Protein AF-A0A925B8D6-F1 (afdb_monomer_lite)

Foldseek 3Di:
DADVPHDDPDDDDDDDPDDDPDDVVCVVVCPPVDPVSDDDPVVDDDPLVVCVVVDVVDDSVRSVVVVVCCVVPPVD

Radius of gyration: 17.51 Å; chains: 1; bounding box: 47×34×38 Å

pLDDT: mean 77.96, std 12.02, range [44.09, 91.56]

Secondary structure (DSSP, 8-state):
--BTTB--S-------S------HHHHHHTTTT-GGG---GGGS--HHHHHHHH-TT--HHHHHHHHHHHHHHS--

Structure (mmCIF, N/CA/C/O backbone):
data_AF-A0A925B8D6-F1
#
_entry.id   AF-A0A925B8D6-F1
#
loop_
_atom_site.group_PDB
_atom_site.id
_atom_site.type_symbol
_atom_site.label_atom_id
_atom_site.label_alt_id
_atom_site.label_comp_id
_atom_site.label_asym_id
_atom_site.label_entity_id
_atom_site.label_seq_id
_atom_site.pdbx_PDB_ins_code
_atom_site.Cartn_x
_atom_site.Cartn_y
_atom_site.Cartn_z
_atom_site.occupancy
_atom_site.B_iso_or_equiv
_atom_site.auth_seq_id
_atom_site.auth_comp_id
_atom_site.auth_asym_id
_atom_site.auth_atom_id
_atom_site.pdbx_PDB_model_num
ATOM 1 N N . ALA A 1 1 ? -23.524 14.376 10.103 1.00 62.78 1 ALA A N 1
ATOM 2 C CA . ALA A 1 1 ? -23.834 12.999 9.665 1.00 62.78 1 ALA A CA 1
ATOM 3 C C . ALA A 1 1 ? -23.894 12.084 10.885 1.00 62.78 1 ALA A C 1
ATOM 5 O O . ALA A 1 1 ? -23.074 12.247 11.782 1.00 62.78 1 ALA A O 1
ATOM 6 N N . ALA A 1 2 ? -24.868 11.173 10.948 1.00 60.75 2 ALA A N 1
ATOM 7 C CA . ALA A 1 2 ? -24.937 10.144 11.986 1.00 60.75 2 ALA A CA 1
ATOM 8 C C . ALA A 1 2 ? -24.208 8.886 11.495 1.00 60.75 2 ALA A C 1
ATOM 10 O O . ALA A 1 2 ? -24.425 8.455 10.365 1.00 60.75 2 ALA A O 1
ATOM 11 N N . VAL A 1 3 ? -23.356 8.296 12.330 1.00 64.25 3 VAL A N 1
ATOM 12 C CA . VAL A 1 3 ? -22.673 7.036 12.009 1.00 64.25 3 VAL A CA 1
ATOM 13 C C . VAL A 1 3 ? -23.557 5.910 12.533 1.00 64.25 3 VAL A C 1
ATOM 15 O O . VAL A 1 3 ? -23.863 5.874 13.725 1.00 64.25 3 VAL A O 1
ATOM 18 N N . ALA A 1 4 ? -24.031 5.038 11.639 1.00 74.44 4 ALA A N 1
ATOM 19 C CA . ALA A 1 4 ? -24.982 3.967 11.967 1.00 74.44 4 ALA A CA 1
ATOM 20 C C . ALA A 1 4 ? -26.224 4.460 12.748 1.00 74.44 4 ALA A C 1
ATOM 22 O O . ALA A 1 4 ? -26.658 3.846 13.721 1.00 74.44 4 ALA A O 1
ATOM 23 N N . GLY A 1 5 ? -26.774 5.615 12.357 1.00 85.50 5 GLY A N 1
ATOM 24 C CA . GLY A 1 5 ? -27.986 6.175 12.968 1.00 85.50 5 GLY A CA 1
ATOM 25 C C . GLY A 1 5 ? -27.792 6.817 14.347 1.00 85.50 5 GLY A C 1
ATOM 26 O O . GLY A 1 5 ? -28.770 7.255 14.946 1.00 85.50 5 GLY A O 1
ATOM 27 N N . LYS A 1 6 ? -26.556 6.926 14.855 1.00 78.38 6 LYS A N 1
ATOM 28 C CA . LYS A 1 6 ? -26.250 7.649 16.100 1.00 78.38 6 LYS A CA 1
ATOM 29 C C . LYS A 1 6 ? -25.367 8.864 15.834 1.00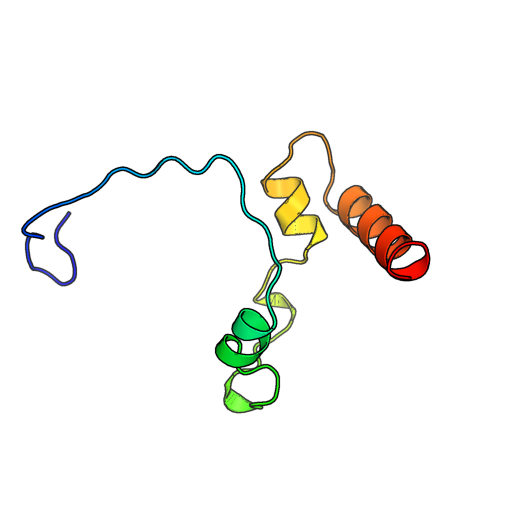 78.38 6 LYS A C 1
ATOM 31 O O . LYS A 1 6 ? -24.420 8.805 15.048 1.00 78.38 6 LYS A O 1
ATOM 36 N N . ALA A 1 7 ? -25.676 9.970 16.508 1.00 87.88 7 ALA A N 1
ATOM 37 C CA . ALA A 1 7 ? -24.835 11.158 16.471 1.00 87.88 7 ALA A CA 1
ATOM 38 C C . ALA A 1 7 ? -23.524 10.882 17.234 1.00 87.88 7 ALA A C 1
ATOM 40 O O . ALA A 1 7 ? -23.577 10.478 18.402 1.00 87.88 7 ALA A O 1
ATOM 41 N N . PRO A 1 8 ? -22.352 11.057 16.598 1.00 85.75 8 PRO A N 1
ATOM 42 C CA . PRO A 1 8 ? -21.081 10.888 17.284 1.00 85.75 8 PRO A CA 1
ATOM 43 C C . PRO A 1 8 ? -20.917 11.980 18.346 1.00 85.75 8 PRO A C 1
ATOM 45 O O . PRO A 1 8 ? -21.289 13.131 18.133 1.00 85.75 8 PRO A O 1
ATOM 48 N N . LYS A 1 9 ? -20.362 11.609 19.505 1.00 89.19 9 LYS A N 1
ATOM 49 C CA . LYS A 1 9 ? -20.169 12.542 20.629 1.00 89.19 9 LYS A CA 1
ATOM 50 C C . LYS A 1 9 ? -19.116 13.612 20.329 1.00 89.19 9 LYS A C 1
ATOM 52 O O . LYS A 1 9 ? -19.167 14.688 20.911 1.00 89.19 9 LYS A O 1
ATOM 57 N N . THR A 1 10 ? -18.176 13.310 19.440 1.00 86.12 10 THR A N 1
ATOM 58 C CA . THR A 1 10 ? -17.104 14.199 18.989 1.00 86.12 10 THR A CA 1
ATOM 59 C C . THR A 1 10 ? -16.732 13.865 17.542 1.00 86.12 10 THR A C 1
ATOM 61 O O . THR A 1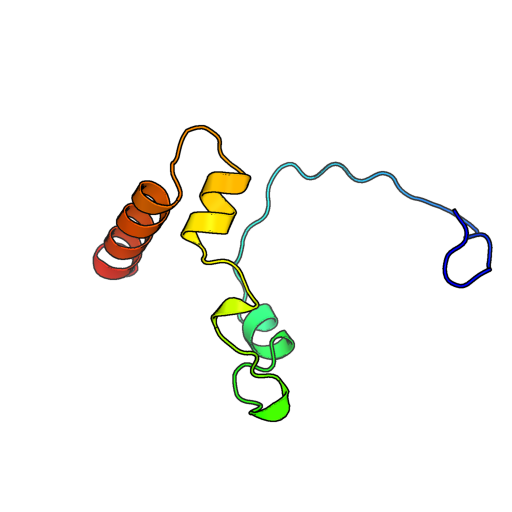 10 ? -17.019 12.769 17.055 1.00 86.12 10 THR A O 1
ATOM 64 N N . GLY A 1 11 ? -16.094 14.810 16.852 1.00 87.19 11 GLY A N 1
ATOM 65 C CA . GLY A 1 11 ? -15.513 14.622 15.523 1.00 87.19 11 GLY A CA 1
ATOM 66 C C . GLY A 1 11 ? -14.145 15.297 15.446 1.00 87.19 11 GLY A C 1
ATOM 67 O O . GLY A 1 11 ? -13.867 16.209 16.222 1.00 87.19 11 GLY A O 1
ATOM 68 N N . MET A 1 12 ? -13.296 14.835 14.532 1.00 83.81 12 MET A N 1
ATOM 69 C CA . MET A 1 12 ? -11.967 15.393 14.285 1.00 83.81 12 MET A CA 1
ATOM 70 C C . MET A 1 12 ? -11.807 15.647 12.788 1.00 83.81 12 MET A C 1
ATOM 72 O O . MET A 1 12 ? -12.204 14.807 11.980 1.00 83.81 12 MET A O 1
ATOM 76 N N . LEU A 1 13 ? -11.232 16.796 12.438 1.00 86.38 13 LEU A N 1
ATOM 77 C CA . LEU A 1 13 ? -10.786 17.104 11.085 1.00 86.38 13 LEU A CA 1
ATOM 78 C C . LEU A 1 13 ? -9.294 16.785 11.008 1.00 86.38 13 LEU A C 1
ATOM 80 O O . LEU A 1 13 ? -8.531 17.253 11.851 1.00 86.38 13 LEU A O 1
ATOM 84 N N . ILE A 1 14 ? -8.905 15.962 10.041 1.00 84.50 14 ILE A N 1
ATOM 85 C CA . ILE A 1 14 ? -7.520 15.537 9.848 1.00 84.50 14 ILE A CA 1
ATOM 86 C C . ILE A 1 14 ? -7.096 16.004 8.464 1.00 84.50 14 ILE A C 1
ATOM 88 O O . ILE A 1 14 ? -7.786 15.700 7.491 1.00 84.50 14 ILE A O 1
ATOM 92 N N . ASP A 1 15 ? -5.974 16.713 8.407 1.00 84.00 15 ASP A N 1
ATOM 93 C CA . ASP A 1 15 ? -5.252 16.989 7.170 1.00 84.00 15 ASP A CA 1
ATOM 94 C C . ASP A 1 15 ? -4.039 16.058 7.095 1.00 84.00 15 ASP A C 1
ATOM 96 O O . ASP A 1 15 ? -3.393 15.791 8.112 1.00 84.00 15 ASP A O 1
ATOM 100 N N . ILE A 1 16 ? -3.791 15.483 5.922 1.00 82.69 16 ILE A N 1
ATOM 101 C CA . ILE A 1 16 ? -2.764 14.455 5.729 1.00 82.69 16 ILE A CA 1
ATOM 102 C C . ILE A 1 16 ? -1.716 15.021 4.780 1.00 82.69 16 ILE A C 1
ATOM 104 O O . ILE A 1 16 ? -1.989 15.183 3.596 1.00 82.69 16 ILE A O 1
ATOM 108 N N . GLU A 1 17 ? -0.514 15.271 5.296 1.00 78.19 17 GLU A N 1
ATOM 109 C CA . GLU A 1 17 ? 0.592 15.818 4.501 1.00 78.19 17 GLU A CA 1
ATOM 110 C C . GLU A 1 17 ? 1.273 14.739 3.643 1.00 78.19 17 GLU A C 1
ATOM 112 O O . GLU A 1 17 ? 1.538 14.966 2.466 1.00 78.19 17 GLU A O 1
ATOM 117 N N . GLU A 1 18 ? 1.509 13.537 4.188 1.00 56.06 18 GLU A N 1
ATOM 118 C CA . GLU A 1 18 ? 2.170 12.438 3.469 1.00 56.06 18 GLU A CA 1
ATOM 119 C C . GLU A 1 18 ? 1.659 11.056 3.921 1.00 56.06 18 GLU A C 1
ATOM 121 O O . GLU A 1 18 ? 1.358 10.831 5.098 1.00 56.06 18 GLU A O 1
ATOM 126 N N . VAL A 1 19 ? 1.595 10.089 2.994 1.00 62.25 19 VAL A N 1
ATOM 127 C CA . VAL A 1 19 ? 1.243 8.686 3.280 1.00 62.25 19 VAL A CA 1
ATOM 128 C C . VAL A 1 19 ? 2.284 7.754 2.670 1.00 62.25 19 VAL A C 1
ATOM 130 O O . VAL A 1 19 ? 2.446 7.689 1.456 1.00 62.25 19 VAL A O 1
ATOM 133 N N . PHE A 1 20 ? 2.946 6.964 3.516 1.00 59.47 20 PHE A N 1
ATOM 134 C CA . PHE A 1 20 ? 3.923 5.968 3.080 1.00 59.47 20 PHE A CA 1
ATOM 135 C C . PHE A 1 20 ? 3.363 4.547 3.195 1.00 59.47 20 PHE A C 1
ATOM 137 O O . PHE A 1 20 ? 2.912 4.115 4.259 1.00 59.47 20 PHE A O 1
ATOM 144 N N . PHE A 1 21 ? 3.473 3.761 2.122 1.00 52.91 21 PHE A N 1
ATOM 145 C CA . PHE A 1 21 ? 3.148 2.332 2.133 1.00 52.91 21 PHE A CA 1
ATOM 146 C C . PHE A 1 21 ? 4.331 1.485 2.609 1.00 52.91 21 PHE A C 1
ATOM 148 O O . PHE A 1 21 ? 4.894 0.703 1.848 1.00 52.91 21 PHE A O 1
ATOM 155 N N . HIS A 1 22 ? 4.702 1.580 3.886 1.00 52.03 22 HIS A N 1
ATOM 156 C CA . HIS A 1 22 ? 5.743 0.716 4.448 1.00 52.03 22 HIS A CA 1
ATOM 157 C C . HIS A 1 22 ? 5.395 0.217 5.848 1.00 52.03 22 HIS A C 1
ATOM 159 O O . HIS A 1 22 ? 5.534 0.939 6.827 1.00 52.03 22 HIS A O 1
ATOM 165 N N . CYS A 1 23 ? 5.000 -1.058 5.958 1.00 58.28 23 CYS A N 1
ATOM 166 C CA . CYS A 1 23 ? 5.313 -1.891 7.124 1.00 58.28 23 CYS A CA 1
ATOM 167 C C . CYS A 1 23 ? 4.906 -3.351 6.873 1.00 58.28 23 CYS A C 1
ATOM 169 O O . CYS A 1 23 ? 3.807 -3.613 6.384 1.00 58.28 23 CYS A O 1
ATOM 171 N N . ALA A 1 24 ? 5.695 -4.314 7.354 1.00 53.56 24 ALA A N 1
ATOM 172 C CA . ALA A 1 24 ? 5.309 -5.730 7.432 1.00 53.56 24 ALA A CA 1
ATOM 173 C C . ALA A 1 24 ? 3.963 -5.962 8.166 1.00 53.56 24 ALA A C 1
ATOM 175 O O . ALA A 1 24 ? 3.257 -6.940 7.918 1.00 53.56 24 ALA A O 1
ATOM 176 N N . LYS A 1 25 ? 3.542 -5.024 9.030 1.00 54.34 25 LYS A N 1
ATOM 177 C CA . LYS A 1 25 ? 2.210 -5.035 9.661 1.00 54.34 25 LYS A CA 1
ATOM 178 C C . LYS A 1 25 ? 1.067 -4.857 8.651 1.00 54.34 25 LYS A C 1
ATOM 180 O O . LYS A 1 25 ? -0.015 -5.384 8.893 1.00 54.34 25 LYS A O 1
ATOM 185 N N . ALA A 1 26 ? 1.283 -4.152 7.537 1.00 65.62 26 ALA A N 1
ATOM 186 C CA . ALA A 1 26 ? 0.303 -4.034 6.457 1.00 65.62 26 ALA A CA 1
ATOM 187 C C . ALA A 1 26 ? 0.106 -5.380 5.751 1.00 65.62 26 ALA A C 1
ATOM 189 O O . ALA A 1 26 ? -1.032 -5.802 5.598 1.00 65.62 26 ALA A O 1
ATOM 190 N N . ILE A 1 27 ? 1.191 -6.110 5.467 1.00 62.75 27 ILE A N 1
ATOM 191 C CA . ILE A 1 27 ? 1.145 -7.474 4.909 1.00 62.75 27 ILE A CA 1
ATOM 192 C C . ILE A 1 27 ? 0.342 -8.416 5.821 1.00 62.75 27 ILE A C 1
ATOM 194 O O . ILE A 1 27 ? -0.549 -9.121 5.352 1.00 62.75 27 ILE A O 1
ATOM 198 N N . ARG A 1 28 ? 0.592 -8.384 7.142 1.00 61.44 28 ARG A N 1
ATOM 199 C CA . ARG A 1 28 ? -0.151 -9.217 8.108 1.00 61.44 28 ARG A CA 1
ATOM 200 C C . ARG A 1 28 ? -1.639 -8.848 8.190 1.00 61.44 28 ARG A C 1
ATOM 202 O O . ARG A 1 28 ? -2.472 -9.742 8.297 1.00 61.44 28 ARG A O 1
ATOM 209 N N . ARG A 1 29 ? -1.990 -7.556 8.147 1.00 66.19 29 ARG A N 1
ATOM 210 C CA . ARG A 1 29 ? -3.393 -7.091 8.173 1.00 66.19 29 ARG A CA 1
ATOM 211 C C . ARG A 1 29 ? -4.129 -7.323 6.855 1.00 66.19 29 ARG A C 1
ATOM 213 O O . ARG A 1 29 ? -5.325 -7.581 6.894 1.00 66.19 29 ARG A O 1
ATOM 220 N N . ALA A 1 30 ? -3.420 -7.269 5.731 1.00 70.31 30 ALA A N 1
ATOM 221 C CA . ALA A 1 30 ? -3.966 -7.513 4.400 1.00 70.31 30 ALA A CA 1
ATOM 222 C C . ALA A 1 30 ? -4.303 -8.991 4.150 1.00 70.31 30 ALA A C 1
ATOM 224 O O . AL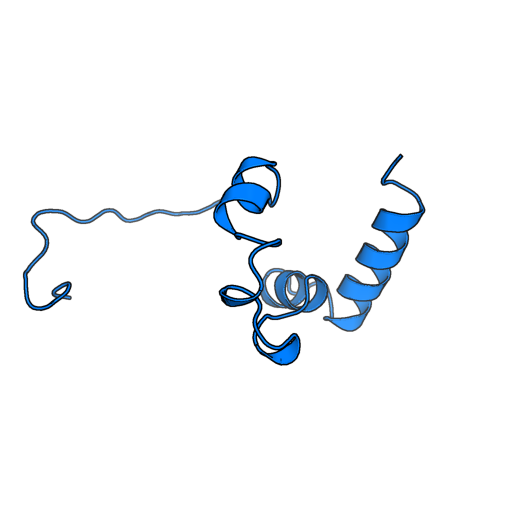A A 1 30 ? -4.921 -9.293 3.139 1.00 70.31 30 ALA A O 1
ATOM 225 N N . ARG A 1 31 ? -3.908 -9.904 5.057 1.00 78.19 31 ARG A N 1
ATOM 226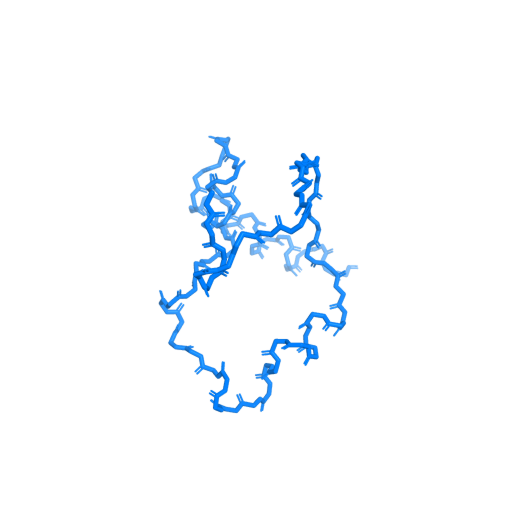 C CA . ARG A 1 31 ? -4.162 -11.351 4.952 1.00 78.19 31 ARG A CA 1
ATOM 227 C C . ARG A 1 31 ? -3.772 -11.916 3.580 1.00 78.19 31 ARG A C 1
ATOM 229 O O . ARG A 1 31 ? -4.466 -12.774 3.058 1.00 78.19 31 ARG A O 1
ATOM 236 N N . LEU A 1 32 ? -2.650 -11.462 3.012 1.00 72.44 32 LEU A N 1
ATOM 237 C CA . LEU A 1 32 ? -2.262 -11.784 1.627 1.00 72.44 32 LEU A CA 1
ATOM 238 C C . LEU A 1 32 ? -2.217 -13.295 1.318 1.00 72.44 32 LEU A C 1
ATOM 240 O O . LEU A 1 32 ? -2.393 -13.697 0.171 1.00 72.44 32 LEU A O 1
ATOM 244 N N . TRP A 1 33 ? -2.000 -14.124 2.344 1.00 79.25 33 TRP A N 1
ATOM 245 C CA . TRP A 1 33 ? -1.915 -15.582 2.242 1.00 79.25 33 TRP A CA 1
ATOM 246 C C . TRP A 1 33 ? -3.229 -16.327 2.527 1.00 79.25 33 TRP A C 1
ATOM 248 O O . TRP A 1 33 ? -3.246 -17.547 2.422 1.00 79.25 33 TRP A O 1
ATOM 258 N N . ASP A 1 34 ? -4.304 -15.633 2.914 1.00 84.38 34 ASP A N 1
ATOM 259 C CA . ASP A 1 34 ? -5.639 -16.212 3.100 1.00 84.38 34 ASP A CA 1
ATOM 260 C C . ASP A 1 34 ? -6.393 -16.164 1.761 1.00 84.38 34 ASP A C 1
ATOM 262 O O . ASP A 1 34 ? -6.742 -15.067 1.313 1.00 84.38 34 ASP A O 1
ATOM 266 N N . PRO A 1 35 ? -6.671 -17.309 1.106 1.00 85.06 35 PRO A N 1
ATOM 267 C CA . PRO A 1 35 ? -7.368 -17.325 -0.178 1.00 85.06 35 PRO A CA 1
ATOM 268 C C . PRO A 1 35 ? -8.748 -16.663 -0.120 1.00 85.06 35 PRO A C 1
ATOM 270 O O . PRO A 1 35 ? -9.181 -16.075 -1.104 1.00 85.06 35 PRO A O 1
ATOM 273 N N . ALA A 1 36 ? -9.423 -16.697 1.035 1.00 87.38 36 ALA A N 1
ATOM 274 C CA . ALA A 1 36 ? -10.731 -16.067 1.200 1.00 87.38 36 ALA A CA 1
ATOM 275 C C . ALA A 1 36 ? -10.662 -14.529 1.229 1.00 87.38 36 ALA A C 1
ATOM 277 O O . ALA A 1 36 ? -11.683 -13.866 1.060 1.00 87.38 36 ALA A O 1
ATOM 278 N N . ALA A 1 37 ? -9.477 -13.955 1.458 1.00 81.81 37 ALA A N 1
ATOM 279 C CA . ALA A 1 37 ? -9.239 -12.514 1.430 1.00 81.81 37 ALA A CA 1
ATOM 280 C C . ALA A 1 37 ? -8.731 -12.015 0.064 1.00 81.81 37 ALA A C 1
ATOM 282 O O . ALA A 1 37 ? -8.573 -10.807 -0.120 1.00 81.81 37 ALA A O 1
ATOM 283 N N . GLN A 1 38 ? -8.462 -12.918 -0.885 1.00 83.81 38 GLN A N 1
ATOM 284 C CA . GLN A 1 38 ? -8.027 -12.550 -2.228 1.00 83.81 38 GLN A CA 1
ATOM 285 C C . GLN A 1 38 ? -9.225 -12.059 -3.041 1.00 83.81 38 GLN A C 1
ATOM 287 O O . GLN A 1 38 ? -10.277 -12.692 -3.087 1.00 83.81 38 GLN A O 1
ATOM 292 N N . VAL A 1 39 ? -9.055 -10.906 -3.677 1.00 84.88 39 VAL A N 1
ATOM 293 C CA . VAL A 1 39 ? -10.047 -10.311 -4.575 1.00 84.88 39 VAL A CA 1
ATOM 294 C C . VAL A 1 39 ? -9.518 -10.349 -5.999 1.00 84.88 39 VAL A C 1
ATOM 296 O O . VAL A 1 39 ? -8.305 -10.380 -6.217 1.00 84.88 39 VAL A O 1
ATOM 299 N N . GLU A 1 40 ? -10.426 -10.308 -6.971 1.00 87.50 40 GLU A N 1
ATOM 300 C CA . GLU A 1 40 ? -10.055 -10.179 -8.378 1.00 87.50 40 GLU A CA 1
ATOM 301 C C . GLU A 1 40 ? -9.141 -8.967 -8.590 1.00 87.50 40 GLU A C 1
ATOM 303 O O . GLU A 1 40 ? -9.369 -7.887 -8.038 1.00 87.50 40 GLU A O 1
ATOM 308 N N . ARG A 1 41 ? -8.093 -9.128 -9.410 1.00 81.69 41 ARG A N 1
ATOM 309 C CA . ARG A 1 41 ? -7.057 -8.094 -9.588 1.00 81.69 41 ARG A CA 1
ATOM 310 C C . ARG A 1 41 ? -7.628 -6.760 -10.076 1.00 81.69 41 ARG A C 1
ATOM 312 O O . ARG A 1 41 ? -7.050 -5.716 -9.780 1.00 81.69 41 ARG A O 1
ATOM 319 N N . SER A 1 42 ? -8.739 -6.799 -10.803 1.00 85.25 42 SER A N 1
ATOM 320 C CA . SER A 1 42 ? -9.464 -5.634 -11.316 1.00 85.25 42 SER A CA 1
ATOM 321 C C . SER A 1 42 ? -10.167 -4.810 -10.234 1.00 85.25 42 SER A C 1
ATOM 323 O O . SER A 1 42 ? -10.506 -3.658 -10.484 1.00 85.25 42 SER A O 1
ATOM 325 N N . VAL A 1 43 ? -10.384 -5.367 -9.039 1.00 86.94 43 VAL A N 1
ATOM 326 C CA . VAL A 1 43 ? -11.122 -4.703 -7.952 1.00 86.94 43 VAL A CA 1
ATOM 327 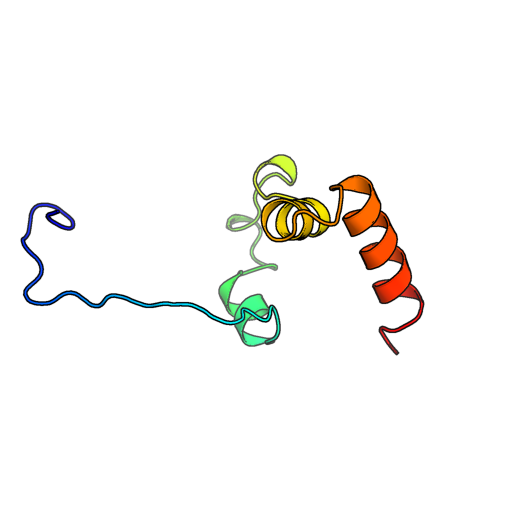C C . VAL A 1 43 ? -10.279 -3.626 -7.269 1.00 86.94 43 VAL A C 1
ATOM 329 O O . VAL A 1 43 ? -10.829 -2.661 -6.742 1.00 86.94 43 VAL A O 1
ATOM 332 N N . PHE A 1 44 ? -8.951 -3.769 -7.276 1.00 83.44 44 PHE A N 1
ATOM 333 C CA . PHE A 1 44 ? -8.039 -2.813 -6.652 1.00 83.44 44 PHE A CA 1
ATOM 334 C C . PHE A 1 44 ? -7.189 -2.092 -7.711 1.00 83.44 44 PHE A C 1
ATOM 336 O O . PHE A 1 44 ? -6.618 -2.759 -8.583 1.00 83.44 44 PHE A O 1
ATOM 343 N N . PRO A 1 45 ? -7.067 -0.752 -7.654 1.00 86.88 45 PRO A N 1
ATOM 344 C CA . PRO A 1 45 ? -6.287 0.001 -8.629 1.00 86.88 45 PRO A CA 1
ATOM 345 C C . PRO A 1 45 ? -4.811 -0.404 -8.601 1.00 86.88 45 PRO A C 1
ATOM 347 O O . PRO A 1 45 ? -4.287 -0.913 -7.607 1.00 86.88 45 PRO A O 1
ATOM 350 N N . THR A 1 46 ? -4.122 -0.209 -9.722 1.00 86.25 46 THR A N 1
ATOM 351 C CA . THR A 1 46 ? -2.676 -0.434 -9.771 1.00 86.25 46 THR A CA 1
ATOM 352 C C . THR A 1 46 ? -1.954 0.632 -8.944 1.00 86.25 46 THR A C 1
ATOM 354 O O . THR A 1 46 ? -2.493 1.703 -8.669 1.00 86.25 46 THR A O 1
ATOM 357 N N . MET A 1 47 ? -0.715 0.363 -8.532 1.00 82.75 47 MET A N 1
ATOM 358 C CA . MET A 1 47 ? 0.064 1.382 -7.823 1.00 82.75 47 MET A CA 1
ATOM 359 C C . MET A 1 47 ? 0.341 2.600 -8.721 1.00 82.75 47 MET A C 1
ATOM 361 O O . MET A 1 47 ? 0.341 3.722 -8.229 1.00 82.75 47 MET A O 1
ATOM 365 N N . GLY A 1 48 ? 0.509 2.403 -10.035 1.00 85.75 48 GLY A N 1
ATOM 366 C CA . GLY A 1 48 ? 0.649 3.515 -10.976 1.00 85.75 48 GLY A CA 1
ATOM 367 C C . GLY A 1 48 ? -0.623 4.353 -11.074 1.00 85.75 48 GLY A C 1
ATOM 368 O O . GLY A 1 48 ? -0.536 5.577 -11.045 1.00 85.75 48 GLY A O 1
ATOM 369 N N . ARG A 1 49 ? -1.798 3.708 -11.058 1.00 87.75 49 ARG A N 1
ATOM 370 C CA . ARG A 1 49 ? -3.091 4.395 -10.982 1.00 87.75 49 ARG A CA 1
ATOM 371 C C . ARG A 1 49 ? -3.213 5.247 -9.726 1.00 87.75 49 ARG A C 1
ATOM 373 O O . ARG A 1 49 ? -3.547 6.419 -9.820 1.00 87.75 49 ARG A O 1
ATOM 380 N N . ILE A 1 50 ? -2.907 4.664 -8.565 1.00 88.81 50 ILE A N 1
ATOM 381 C CA . ILE A 1 50 ? -2.965 5.369 -7.276 1.00 88.81 50 ILE A CA 1
ATOM 382 C C . ILE A 1 50 ? -2.043 6.595 -7.293 1.00 88.81 50 ILE A C 1
ATOM 384 O O . ILE A 1 50 ? -2.443 7.660 -6.835 1.00 88.81 50 ILE A O 1
ATOM 388 N N . ILE A 1 51 ? -0.829 6.460 -7.836 1.00 86.12 51 ILE A N 1
ATOM 389 C CA . ILE A 1 51 ? 0.129 7.569 -7.932 1.00 86.12 51 ILE A CA 1
ATOM 390 C C . ILE A 1 51 ? -0.370 8.655 -8.886 1.00 86.12 51 ILE A C 1
ATOM 392 O O . ILE A 1 51 ? -0.316 9.824 -8.523 1.00 86.12 51 ILE A O 1
ATOM 396 N N . ALA A 1 52 ? -0.864 8.291 -10.071 1.00 88.44 52 ALA A N 1
ATOM 397 C CA . ALA A 1 52 ? -1.391 9.249 -11.042 1.00 88.44 52 ALA A CA 1
ATOM 398 C C . ALA A 1 52 ? -2.626 9.999 -10.509 1.00 88.44 52 ALA A C 1
ATOM 400 O O . ALA A 1 52 ? -2.737 11.209 -10.678 1.00 88.44 52 ALA A O 1
ATOM 401 N N . ASP A 1 53 ? -3.523 9.313 -9.792 1.00 88.00 53 ASP A N 1
ATOM 402 C CA . ASP A 1 53 ? -4.695 9.949 -9.173 1.00 88.00 53 ASP A CA 1
ATOM 403 C C . ASP A 1 53 ? -4.302 10.945 -8.060 1.00 88.00 53 ASP A C 1
ATOM 405 O O . ASP A 1 53 ? -5.036 11.893 -7.786 1.00 88.00 53 ASP A O 1
ATOM 409 N N . GLN A 1 54 ? -3.149 10.746 -7.411 1.00 85.00 54 GLN A N 1
ATOM 410 C CA . GLN A 1 54 ? -2.639 11.618 -6.345 1.00 85.00 54 GLN A CA 1
ATOM 411 C C . GLN A 1 54 ? -1.665 12.691 -6.844 1.00 85.00 54 GLN A C 1
ATOM 413 O O . GLN A 1 54 ? -1.357 13.626 -6.106 1.00 85.00 54 GLN A O 1
ATOM 418 N N . ASN A 1 55 ? -1.154 12.557 -8.067 1.00 81.75 55 ASN A N 1
ATOM 419 C CA . ASN A 1 55 ? -0.098 13.404 -8.590 1.00 81.75 55 ASN A CA 1
ATOM 420 C C . ASN A 1 55 ? -0.345 13.721 -10.068 1.00 81.75 55 ASN A C 1
ATOM 422 O O . ASN A 1 55 ? -0.137 12.882 -10.943 1.00 81.75 55 ASN A O 1
ATOM 426 N N . ALA A 1 56 ? -0.754 14.963 -10.332 1.00 79.00 56 ALA A N 1
ATOM 427 C CA . ALA A 1 56 ? -1.115 15.434 -11.667 1.00 79.00 56 ALA A CA 1
ATOM 428 C C . ALA A 1 56 ? 0.056 15.439 -12.671 1.00 79.00 56 ALA A C 1
ATOM 430 O O . ALA A 1 56 ? -0.180 15.569 -13.871 1.00 79.00 56 ALA A O 1
ATOM 431 N N . ASP A 1 57 ? 1.298 15.276 -12.203 1.00 86.50 57 ASP A N 1
ATOM 432 C CA . ASP A 1 57 ? 2.496 15.264 -13.049 1.00 86.50 57 ASP A CA 1
ATOM 433 C C . ASP A 1 57 ? 2.744 13.910 -13.737 1.00 86.50 57 ASP A C 1
ATOM 435 O O . ASP A 1 57 ? 3.673 13.785 -14.540 1.00 86.50 57 ASP A O 1
ATOM 439 N N . TYR A 1 58 ? 1.949 12.880 -13.425 1.00 84.75 58 TYR A N 1
ATOM 440 C CA . TYR A 1 58 ? 2.121 11.536 -13.972 1.00 84.75 58 TYR A CA 1
ATOM 441 C C . TYR A 1 58 ? 0.843 11.009 -14.611 1.00 84.75 58 TYR A C 1
ATOM 443 O O . TYR A 1 58 ? -0.216 10.993 -13.988 1.00 84.75 58 TYR A O 1
ATOM 451 N N . THR A 1 59 ? 0.957 10.459 -15.822 1.00 91.56 59 THR A N 1
ATOM 452 C CA . THR A 1 59 ? -0.050 9.505 -16.295 1.00 91.56 59 THR A CA 1
ATOM 453 C C . THR A 1 59 ? 0.110 8.169 -15.567 1.00 91.56 59 THR A C 1
ATOM 455 O O . THR A 1 59 ? 1.183 7.838 -15.052 1.00 91.56 59 THR A O 1
ATOM 458 N N . GLU A 1 60 ? -0.960 7.371 -15.542 1.00 89.69 60 GLU A N 1
ATOM 459 C CA . GLU A 1 60 ? -0.939 6.009 -14.993 1.00 89.69 60 GLU A CA 1
ATOM 460 C C . GLU A 1 60 ? 0.167 5.160 -15.638 1.00 89.69 60 GLU A C 1
ATOM 462 O O . GLU A 1 60 ? 0.946 4.529 -14.928 1.00 89.69 60 GLU A O 1
ATOM 467 N N . GLU A 1 61 ? 0.306 5.224 -16.966 1.00 91.56 61 GLU A N 1
ATOM 468 C CA . GLU A 1 61 ? 1.325 4.482 -17.717 1.00 91.56 61 GLU A CA 1
ATOM 469 C C . GLU A 1 61 ? 2.752 4.894 -17.318 1.00 91.56 61 GLU A C 1
ATOM 471 O O . GLU A 1 61 ? 3.624 4.050 -17.085 1.00 91.56 61 GLU A O 1
ATOM 476 N N . GLU A 1 62 ? 3.010 6.195 -17.178 1.00 90.81 62 GLU A N 1
ATOM 477 C CA . GLU A 1 62 ? 4.324 6.691 -16.767 1.00 90.81 62 GLU A CA 1
ATOM 478 C C . GLU A 1 62 ? 4.653 6.342 -15.319 1.00 90.81 62 GLU A C 1
ATOM 480 O O . GLU A 1 62 ? 5.800 5.985 -15.022 1.00 90.81 62 GLU A O 1
ATOM 485 N N . ALA A 1 63 ? 3.662 6.396 -14.429 1.00 88.12 63 ALA A N 1
ATOM 486 C CA . ALA A 1 63 ? 3.810 5.973 -13.046 1.00 88.12 63 ALA A CA 1
ATOM 487 C C . ALA A 1 63 ? 4.113 4.467 -12.954 1.00 88.12 63 ALA A C 1
ATOM 489 O O . ALA A 1 63 ? 5.063 4.076 -12.269 1.00 88.12 63 ALA A O 1
ATOM 490 N N . GLU A 1 64 ? 3.384 3.620 -13.689 1.00 87.62 64 GLU A N 1
ATOM 491 C CA . GLU A 1 64 ? 3.634 2.173 -13.744 1.00 87.62 64 GLU A CA 1
ATOM 492 C C . GLU A 1 64 ? 5.030 1.847 -14.275 1.00 87.62 64 GLU A C 1
ATOM 494 O O . GLU A 1 64 ? 5.773 1.079 -13.655 1.00 87.62 64 GLU A O 1
ATOM 499 N N . ARG A 1 65 ? 5.430 2.476 -15.386 1.00 88.75 65 ARG A N 1
ATOM 500 C CA . ARG A 1 65 ? 6.756 2.273 -15.980 1.00 88.75 65 ARG A CA 1
ATOM 501 C C . ARG A 1 65 ? 7.867 2.646 -15.003 1.00 88.75 65 ARG A C 1
ATOM 503 O O . ARG A 1 65 ? 8.844 1.910 -14.861 1.00 88.75 65 ARG A O 1
ATOM 510 N N . ARG A 1 66 ? 7.730 3.777 -14.307 1.00 85.31 66 ARG A N 1
ATOM 511 C CA . ARG A 1 66 ? 8.718 4.234 -13.318 1.00 85.31 66 ARG A CA 1
ATOM 512 C C . ARG A 1 66 ? 8.797 3.306 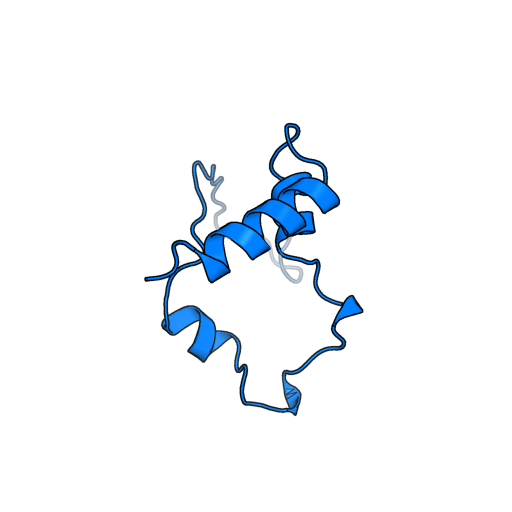-12.111 1.00 85.31 66 ARG A C 1
ATOM 514 O O . ARG A 1 66 ? 9.906 3.002 -11.674 1.00 85.31 66 ARG A O 1
ATOM 521 N N . LEU A 1 67 ? 7.661 2.828 -11.605 1.00 82.31 67 LEU A N 1
ATOM 522 C CA . LEU A 1 67 ? 7.619 1.842 -10.522 1.00 82.31 67 LEU A CA 1
ATOM 523 C C . LEU A 1 67 ? 8.325 0.540 -10.917 1.00 82.31 67 LEU A C 1
ATOM 525 O O . LEU A 1 67 ? 9.143 0.031 -10.154 1.00 82.31 67 LEU A O 1
ATOM 529 N N . ALA A 1 68 ? 8.070 0.035 -12.127 1.00 82.31 68 ALA A N 1
ATOM 530 C CA . ALA A 1 68 ? 8.690 -1.191 -12.624 1.00 82.31 68 ALA A CA 1
ATOM 531 C C . ALA A 1 68 ? 10.220 -1.078 -12.765 1.00 82.31 68 ALA A C 1
ATOM 533 O O . ALA A 1 68 ? 10.936 -2.053 -12.528 1.00 82.31 68 ALA A O 1
ATOM 534 N N . ILE A 1 69 ? 10.733 0.100 -13.142 1.00 84.62 69 ILE A N 1
ATOM 535 C CA . ILE A 1 69 ? 12.176 0.387 -13.174 1.00 84.62 69 ILE A CA 1
ATOM 536 C C . ILE A 1 69 ? 12.728 0.452 -11.745 1.00 84.62 69 ILE A C 1
ATOM 538 O O . ILE A 1 69 ? 13.692 -0.241 -11.427 1.00 84.62 69 ILE A O 1
ATOM 542 N N . ALA A 1 70 ? 12.085 1.222 -10.862 1.00 78.69 70 ALA A N 1
ATOM 543 C CA . ALA A 1 70 ? 12.530 1.395 -9.481 1.00 78.69 70 ALA A CA 1
ATOM 544 C C . ALA A 1 70 ? 12.618 0.063 -8.715 1.00 78.69 70 ALA A C 1
ATOM 546 O O . ALA A 1 70 ? 13.604 -0.175 -8.023 1.00 78.69 70 ALA A O 1
ATOM 547 N N . TYR A 1 71 ? 11.639 -0.832 -8.877 1.00 76.31 71 TYR A N 1
ATOM 548 C CA . TYR A 1 71 ? 11.659 -2.154 -8.237 1.00 76.31 71 TYR A CA 1
ATOM 549 C C . TYR A 1 71 ? 12.774 -3.065 -8.748 1.00 76.31 71 TYR A C 1
ATOM 551 O O . TYR A 1 71 ? 13.284 -3.887 -7.995 1.00 76.31 71 TYR A O 1
ATOM 559 N N . ARG A 1 72 ? 13.166 -2.925 -10.015 1.00 75.12 72 ARG A N 1
ATOM 560 C CA . ARG A 1 72 ? 14.223 -3.744 -10.615 1.00 75.12 72 ARG A CA 1
ATOM 561 C C . ARG A 1 72 ? 15.618 -3.246 -10.255 1.00 75.12 72 ARG A C 1
ATOM 563 O O . ARG A 1 72 ? 16.512 -4.057 -10.054 1.00 75.12 72 ARG A O 1
ATOM 570 N N . GLU A 1 73 ? 15.798 -1.930 -10.219 1.00 77.69 73 GLU A N 1
ATOM 571 C CA . GLU A 1 73 ? 17.126 -1.305 -10.192 1.00 77.69 73 GLU A CA 1
ATOM 572 C C . GLU A 1 73 ? 17.510 -0.703 -8.841 1.00 77.69 73 GLU A C 1
ATOM 574 O O . GLU A 1 73 ? 18.680 -0.408 -8.633 1.00 77.69 73 GLU A O 1
ATOM 579 N N . ARG A 1 74 ? 16.542 -0.455 -7.949 1.00 64.81 74 ARG A N 1
ATOM 580 C CA . ARG A 1 74 ? 16.772 0.300 -6.702 1.00 64.81 74 ARG A CA 1
ATOM 581 C C . ARG A 1 74 ? 16.241 -0.383 -5.447 1.00 64.81 74 ARG A C 1
ATOM 583 O O . ARG A 1 74 ? 16.240 0.225 -4.379 1.00 64.81 74 ARG A O 1
ATOM 590 N N . MET A 1 75 ? 15.716 -1.601 -5.575 1.00 48.78 75 MET A N 1
ATOM 591 C CA . MET A 1 75 ? 15.185 -2.351 -4.433 1.00 48.78 75 MET A CA 1
ATOM 592 C C . MET A 1 75 ? 16.290 -3.075 -3.636 1.00 48.78 75 MET A C 1
ATOM 594 O O . MET A 1 75 ? 16.027 -3.517 -2.518 1.00 48.78 75 MET A O 1
ATOM 598 N N . TYR A 1 76 ? 17.516 -3.111 -4.177 1.00 44.09 76 TYR A N 1
ATOM 599 C CA . TYR A 1 76 ? 18.788 -3.464 -3.533 1.00 44.09 76 TYR A CA 1
ATOM 600 C C . TYR A 1 76 ? 19.898 -2.542 -4.053 1.00 44.09 76 TYR A C 1
ATOM 602 O O . TYR A 1 76 ? 20.984 -2.542 -3.434 1.00 44.09 76 TYR A O 1
#

Sequence (76 aa):
AAVAGKAPKTGMLIDIEEVFFHCAKAIRRARLWDPAAQVERSVFPTMGRIIADQNADYTEEEAERRLAIAYRERMY